Protein AF-A0A4Q7JFD4-F1 (afdb_monomer_lite)

Radius of gyration: 29.53 Å; chains: 1; bounding box: 88×54×41 Å

Foldseek 3Di:
DDPDPPPPPPQDLVRLLVVLVVLVVVQPDPVSSVVVCVVVVHDNVSVDDDPDPDDDPDPDDDDDDDDPVRVVVVVVVVVVPD

pLDDT: mean 81.85, std 14.28, range [44.19, 96.44]

Secondary structure (DSSP, 8-state):
------------HHHHHHHHHHHHHH-SSHHHHHHHHHHTT--GGGGSPP-PPPPPPP-----PPPPHHHHHHHHHHHHH--

Structure (mmCIF, N/CA/C/O backbone):
data_AF-A0A4Q7JFD4-F1
#
_entry.id   AF-A0A4Q7JFD4-F1
#
loop_
_atom_site.group_PDB
_atom_site.id
_atom_site.type_symbol
_atom_site.label_atom_id
_atom_site.label_alt_id
_atom_site.label_comp_id
_atom_site.label_asym_id
_atom_site.label_entity_id
_atom_site.label_seq_id
_atom_site.pdbx_PDB_ins_code
_atom_site.Cartn_x
_atom_site.Cartn_y
_atom_site.Cartn_z
_atom_site.occupancy
_atom_site.B_iso_or_equiv
_atom_site.auth_seq_id
_atom_site.auth_comp_id
_atom_site.auth_asym_id
_atom_site.auth_atom_id
_atom_site.pdbx_PDB_model_num
ATOM 1 N N . MET A 1 1 ? 41.569 -16.459 5.511 1.00 49.16 1 MET A N 1
ATOM 2 C CA . MET A 1 1 ? 40.553 -15.407 5.326 1.00 49.16 1 MET A CA 1
ATOM 3 C C . MET A 1 1 ? 39.220 -16.124 5.279 1.00 49.16 1 MET A C 1
ATOM 5 O O . MET A 1 1 ? 38.956 -16.795 4.295 1.00 49.16 1 MET A O 1
ATOM 9 N N . ASN A 1 2 ? 38.482 -16.125 6.389 1.00 44.19 2 ASN A N 1
ATOM 10 C CA . ASN A 1 2 ? 37.140 -16.699 6.425 1.00 44.19 2 ASN A CA 1
ATOM 11 C C . ASN A 1 2 ? 36.191 -15.604 5.941 1.00 44.19 2 ASN A C 1
ATOM 13 O O . ASN A 1 2 ? 35.910 -14.673 6.690 1.00 44.19 2 ASN A O 1
ATOM 17 N N . GLU A 1 3 ? 35.774 -15.671 4.682 1.00 51.03 3 GLU A N 1
ATOM 18 C CA . GLU A 1 3 ? 34.632 -14.895 4.208 1.00 51.03 3 GLU A CA 1
ATOM 19 C C . GLU A 1 3 ? 33.379 -15.629 4.692 1.00 51.03 3 GLU A C 1
ATOM 21 O O . GLU A 1 3 ? 32.918 -16.589 4.079 1.00 51.03 3 GLU A O 1
ATOM 26 N N . GLU A 1 4 ? 32.889 -15.243 5.871 1.00 56.69 4 GLU A N 1
ATOM 27 C CA . GLU A 1 4 ? 31.534 -15.591 6.294 1.00 56.69 4 GLU A CA 1
ATOM 28 C C . GLU A 1 4 ? 30.567 -15.084 5.213 1.00 56.69 4 GLU A C 1
ATOM 30 O O . GLU A 1 4 ? 30.600 -13.890 4.896 1.00 56.69 4 GLU A O 1
ATOM 35 N N . PRO A 1 5 ? 29.707 -15.934 4.625 1.00 51.41 5 PRO A N 1
ATOM 36 C CA . PRO A 1 5 ? 28.667 -15.442 3.745 1.00 51.41 5 PRO A CA 1
ATOM 37 C C . PRO A 1 5 ? 27.702 -14.635 4.612 1.00 51.41 5 PRO A C 1
ATOM 39 O O . PRO A 1 5 ? 26.955 -15.191 5.416 1.00 51.41 5 PRO A O 1
ATOM 42 N N . THR A 1 6 ? 27.727 -13.312 4.472 1.00 53.88 6 THR A N 1
ATOM 43 C CA . THR A 1 6 ? 26.670 -12.432 4.962 1.00 53.88 6 THR A CA 1
ATOM 44 C C . THR A 1 6 ? 25.374 -12.878 4.299 1.00 53.88 6 THR A C 1
ATOM 46 O O . THR A 1 6 ? 25.070 -12.503 3.170 1.00 53.88 6 THR A O 1
ATOM 49 N N . THR A 1 7 ? 24.608 -13.735 4.977 1.00 55.44 7 THR A N 1
ATOM 50 C 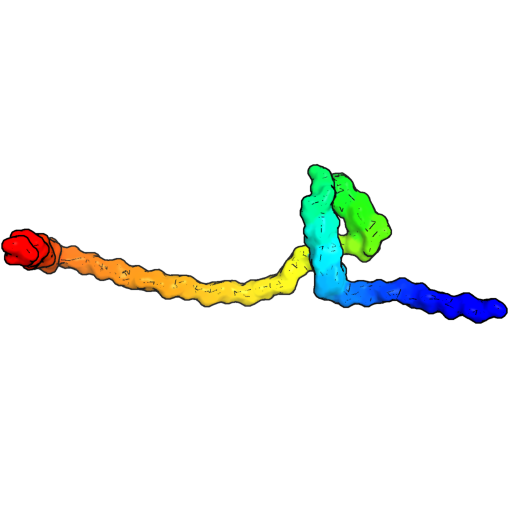CA . THR A 1 7 ? 23.257 -14.088 4.547 1.00 55.44 7 THR A CA 1
ATOM 51 C C . THR A 1 7 ? 22.506 -12.775 4.337 1.00 55.44 7 THR A C 1
ATOM 53 O O . THR A 1 7 ? 22.453 -11.977 5.283 1.00 55.44 7 THR A O 1
ATOM 56 N N . PRO A 1 8 ? 21.987 -12.488 3.132 1.00 55.19 8 PRO A N 1
ATOM 57 C CA . PRO A 1 8 ? 21.295 -11.242 2.877 1.00 55.19 8 PRO A CA 1
ATOM 58 C C . PRO A 1 8 ? 20.031 -11.250 3.728 1.00 55.19 8 PRO A C 1
ATOM 60 O O . PRO A 1 8 ? 19.065 -11.929 3.414 1.00 55.19 8 PRO A O 1
ATOM 63 N N . ASN A 1 9 ? 20.119 -10.550 4.856 1.00 58.03 9 ASN A N 1
ATOM 64 C CA . ASN A 1 9 ? 19.063 -10.055 5.725 1.00 58.03 9 ASN A CA 1
ATOM 65 C C . ASN A 1 9 ? 17.660 -10.206 5.105 1.00 58.03 9 ASN A C 1
ATOM 67 O O . ASN A 1 9 ? 17.182 -9.294 4.426 1.00 58.03 9 ASN A O 1
ATOM 71 N N . GLU A 1 10 ? 17.016 -11.361 5.311 1.00 77.12 10 GLU A N 1
ATOM 72 C CA . GLU A 1 10 ? 15.650 -11.598 4.850 1.00 77.12 10 GLU A CA 1
ATOM 73 C C . GLU A 1 10 ? 14.740 -10.585 5.547 1.00 77.12 10 GLU A C 1
ATOM 75 O O . GLU A 1 10 ? 14.463 -10.662 6.747 1.00 77.12 10 GLU A O 1
ATOM 80 N N . LEU A 1 11 ? 14.307 -9.574 4.796 1.00 80.81 11 LEU A N 1
ATOM 81 C CA . LEU A 1 11 ? 13.437 -8.535 5.323 1.00 80.81 11 LEU A CA 1
ATOM 82 C C . LEU A 1 11 ? 12.134 -9.168 5.817 1.00 80.81 11 LEU A C 1
ATOM 84 O O . LEU A 1 11 ? 11.433 -9.850 5.071 1.00 80.81 11 LEU A O 1
ATOM 88 N N . SER A 1 12 ? 11.748 -8.863 7.056 1.00 87.88 12 SER A N 1
ATOM 89 C CA . SER A 1 12 ? 10.448 -9.284 7.583 1.00 87.88 12 SER A CA 1
ATOM 90 C C . SER A 1 12 ? 9.298 -8.748 6.712 1.00 87.88 12 SER A C 1
ATOM 92 O O . SER A 1 12 ? 9.419 -7.664 6.127 1.00 87.88 12 SER A O 1
ATOM 94 N N . PRO A 1 13 ? 8.118 -9.399 6.693 1.00 87.62 13 PRO A N 1
ATOM 95 C CA . PRO A 1 13 ? 6.971 -8.934 5.904 1.00 87.62 13 PRO A CA 1
ATOM 96 C C . PRO A 1 13 ? 6.584 -7.472 6.176 1.00 87.62 13 PRO A C 1
ATOM 98 O O . PRO A 1 13 ? 6.202 -6.728 5.275 1.00 87.62 13 PRO A O 1
ATOM 101 N N . ARG A 1 14 ? 6.744 -7.009 7.425 1.00 85.19 14 ARG A N 1
ATOM 102 C CA . ARG A 1 14 ? 6.498 -5.611 7.809 1.00 85.19 14 ARG A CA 1
ATOM 103 C C . ARG A 1 14 ? 7.527 -4.649 7.209 1.00 85.19 14 ARG A C 1
ATOM 105 O O . ARG A 1 14 ? 7.166 -3.524 6.861 1.00 85.19 14 ARG A O 1
ATOM 112 N N . GLN A 1 15 ? 8.792 -5.057 7.125 1.00 89.75 15 GLN A N 1
ATOM 113 C CA . GLN A 1 15 ? 9.851 -4.275 6.484 1.00 89.75 15 GLN A CA 1
ATOM 114 C C . GLN A 1 15 ? 9.653 -4.233 4.970 1.00 89.75 15 GLN A C 1
ATOM 116 O O . GLN A 1 15 ? 9.716 -3.145 4.408 1.00 89.75 15 GLN A O 1
ATOM 121 N N . ARG A 1 16 ? 9.299 -5.360 4.339 1.00 91.88 16 ARG A N 1
ATOM 122 C CA . ARG A 1 16 ? 8.968 -5.432 2.905 1.00 91.88 16 ARG A CA 1
ATOM 123 C C . ARG A 1 16 ? 7.779 -4.533 2.560 1.00 91.88 16 ARG A C 1
ATOM 125 O O . ARG A 1 16 ? 7.890 -3.683 1.684 1.00 91.88 16 ARG A O 1
ATOM 132 N N . HIS A 1 17 ? 6.708 -4.575 3.356 1.00 91.50 17 HIS A N 1
ATOM 133 C CA . HIS A 1 17 ? 5.574 -3.653 3.220 1.00 91.50 17 HIS A CA 1
ATOM 134 C C . HIS A 1 17 ? 5.986 -2.175 3.287 1.00 91.50 17 HIS A C 1
ATOM 136 O O . HIS A 1 17 ? 5.546 -1.353 2.481 1.00 91.50 17 HIS A O 1
ATOM 142 N N . ARG A 1 18 ? 6.840 -1.811 4.254 1.00 91.38 18 ARG A N 1
ATOM 143 C CA . ARG A 1 18 ? 7.357 -0.439 4.365 1.00 91.38 18 ARG A CA 1
ATOM 144 C C . ARG A 1 18 ? 8.228 -0.066 3.171 1.00 91.38 18 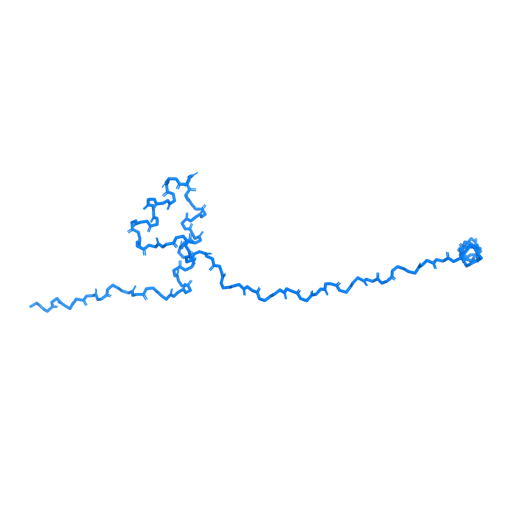ARG A C 1
ATOM 146 O O . ARG A 1 18 ? 8.067 1.037 2.666 1.00 91.38 18 ARG A O 1
ATOM 153 N N . ALA A 1 19 ? 9.099 -0.965 2.721 1.00 93.44 19 ALA A N 1
ATOM 154 C CA . ALA A 1 19 ? 9.970 -0.746 1.575 1.00 93.44 19 ALA A CA 1
ATOM 155 C C . ALA A 1 19 ? 9.149 -0.468 0.311 1.00 93.44 19 ALA A C 1
ATOM 157 O O . ALA A 1 19 ? 9.314 0.593 -0.283 1.00 93.44 19 ALA A O 1
ATOM 158 N N . VAL A 1 20 ? 8.173 -1.325 -0.014 1.00 94.62 20 VAL A N 1
ATOM 159 C CA . VAL A 1 20 ? 7.272 -1.122 -1.162 1.00 94.62 20 VAL A CA 1
ATOM 160 C C . VAL A 1 20 ? 6.560 0.227 -1.082 1.00 94.62 20 VAL A C 1
ATOM 162 O O . VAL A 1 20 ? 6.508 0.956 -2.068 1.00 94.62 20 VAL A O 1
ATOM 165 N N . ARG A 1 21 ? 6.049 0.612 0.096 1.00 94.38 21 ARG A N 1
ATOM 166 C CA . ARG A 1 21 ? 5.383 1.914 0.273 1.00 94.38 21 ARG A CA 1
ATOM 167 C C . ARG A 1 21 ? 6.326 3.105 0.125 1.00 94.38 21 ARG A C 1
ATOM 169 O O . ARG A 1 21 ? 5.896 4.142 -0.371 1.00 94.38 21 ARG A O 1
ATOM 176 N N . THR A 1 22 ? 7.570 2.978 0.573 1.00 95.25 22 THR A N 1
ATOM 177 C CA . THR A 1 22 ? 8.587 4.019 0.403 1.00 95.25 22 THR A CA 1
ATOM 178 C C . THR A 1 22 ? 8.943 4.172 -1.070 1.00 95.25 22 THR A C 1
ATOM 180 O O . THR A 1 22 ? 8.894 5.287 -1.576 1.00 95.25 22 THR A O 1
ATOM 183 N N . VAL A 1 23 ? 9.208 3.072 -1.778 1.00 94.81 23 VAL A N 1
ATOM 184 C CA . VAL A 1 23 ? 9.510 3.106 -3.217 1.00 94.81 23 VAL A CA 1
ATOM 185 C C . VAL A 1 23 ? 8.331 3.682 -3.999 1.00 94.81 23 VAL A C 1
ATOM 187 O O . VAL A 1 23 ? 8.508 4.633 -4.749 1.00 94.81 23 VAL A O 1
ATOM 190 N N . ALA A 1 24 ? 7.105 3.217 -3.739 1.00 94.38 24 ALA A N 1
ATOM 191 C CA . ALA A 1 24 ? 5.897 3.740 -4.383 1.00 94.38 24 ALA A CA 1
ATOM 192 C C . ALA A 1 24 ? 5.672 5.241 -4.155 1.00 94.38 24 ALA A C 1
ATOM 194 O O . ALA A 1 24 ? 5.050 5.899 -4.981 1.00 94.38 24 ALA A O 1
ATOM 195 N N . ARG A 1 25 ? 6.159 5.795 -3.038 1.00 95.44 25 ARG A N 1
ATOM 196 C CA . ARG A 1 25 ? 6.076 7.233 -2.753 1.00 95.44 25 ARG A CA 1
ATOM 197 C C . ARG A 1 25 ? 7.093 8.056 -3.547 1.00 95.44 25 ARG A C 1
ATOM 199 O O . ARG A 1 25 ? 6.860 9.246 -3.740 1.00 95.44 25 ARG A O 1
ATOM 206 N N . HIS A 1 26 ? 8.216 7.454 -3.928 1.00 96.44 26 HIS A N 1
ATOM 207 C CA . HIS A 1 26 ? 9.333 8.139 -4.576 1.00 96.44 26 HIS A CA 1
ATOM 208 C C . HIS A 1 26 ? 9.450 7.856 -6.074 1.00 96.44 26 HIS A C 1
ATOM 210 O O . HIS A 1 26 ? 10.118 8.624 -6.755 1.00 96.44 26 HIS A O 1
ATOM 216 N N . ALA A 1 27 ? 8.788 6.814 -6.578 1.00 95.69 27 ALA A N 1
ATOM 217 C CA . ALA A 1 27 ? 8.724 6.528 -8.002 1.00 95.69 27 ALA A CA 1
ATOM 218 C C . ALA A 1 27 ? 8.005 7.650 -8.766 1.00 95.69 27 ALA A C 1
ATOM 220 O O . ALA A 1 27 ? 6.979 8.174 -8.318 1.00 95.69 27 ALA A O 1
ATOM 221 N N . HIS A 1 28 ? 8.541 7.998 -9.930 1.00 95.62 28 HIS A N 1
ATOM 222 C CA . HIS A 1 28 ? 8.010 9.047 -10.795 1.00 95.62 28 HIS A CA 1
ATOM 223 C C . HIS A 1 28 ? 6.781 8.586 -11.583 1.00 95.62 28 HIS A C 1
ATOM 225 O O . HIS A 1 28 ? 5.851 9.366 -11.795 1.00 95.62 28 HIS A O 1
ATOM 231 N N . ASP A 1 29 ? 6.760 7.317 -11.990 1.00 95.88 29 ASP A N 1
ATOM 232 C CA . ASP A 1 29 ? 5.651 6.698 -12.705 1.00 95.88 29 ASP A CA 1
ATOM 233 C C . ASP A 1 29 ? 5.548 5.184 -12.427 1.00 95.88 29 ASP A C 1
ATOM 235 O O . ASP A 1 29 ? 6.249 4.612 -11.588 1.00 95.88 29 ASP A O 1
ATOM 239 N N . ALA A 1 30 ? 4.614 4.520 -13.112 1.00 93.31 30 ALA A N 1
ATOM 240 C CA . ALA A 1 30 ? 4.353 3.094 -12.936 1.00 93.31 30 ALA A CA 1
ATOM 241 C C . ALA A 1 30 ? 5.405 2.174 -13.586 1.00 93.31 30 ALA A C 1
ATOM 243 O O . ALA A 1 30 ? 5.460 0.987 -13.258 1.00 93.31 30 ALA A O 1
ATOM 244 N N . ALA A 1 31 ? 6.191 2.657 -14.548 1.00 96.31 31 ALA A N 1
ATOM 245 C CA . ALA A 1 31 ? 7.302 1.900 -15.117 1.00 96.31 31 ALA A CA 1
ATOM 246 C C . ALA A 1 31 ? 8.501 1.940 -14.164 1.00 96.31 31 ALA A C 1
ATOM 248 O O . ALA A 1 31 ? 8.978 0.878 -13.772 1.00 96.31 31 ALA A O 1
ATOM 249 N N . ASP A 1 32 ? 8.859 3.136 -13.702 1.00 96.00 32 ASP A N 1
ATOM 250 C CA . ASP A 1 32 ? 9.896 3.391 -12.701 1.00 96.00 32 ASP A CA 1
ATOM 251 C C . ASP A 1 32 ? 9.633 2.600 -11.410 1.00 96.00 32 ASP A C 1
ATOM 253 O O . ASP A 1 32 ? 10.482 1.855 -10.925 1.00 96.00 32 ASP A O 1
ATOM 257 N N . LEU A 1 33 ? 8.390 2.613 -10.912 1.00 95.81 33 LEU A N 1
ATOM 258 C CA . LEU A 1 33 ? 8.013 1.798 -9.756 1.00 95.81 33 LEU A CA 1
ATOM 259 C C . LEU A 1 33 ? 8.267 0.297 -9.974 1.00 95.81 33 LEU A C 1
ATOM 261 O O . LEU A 1 33 ? 8.736 -0.385 -9.065 1.00 95.81 33 LEU A O 1
ATOM 265 N N . ARG A 1 34 ? 7.938 -0.245 -11.153 1.00 95.38 34 ARG A N 1
ATOM 266 C CA . ARG A 1 34 ? 8.141 -1.676 -11.439 1.00 95.38 34 ARG A CA 1
ATOM 267 C C . ARG A 1 34 ? 9.623 -2.031 -11.495 1.00 95.38 34 ARG A C 1
ATOM 269 O O . ARG A 1 34 ? 9.994 -3.080 -10.978 1.00 95.38 34 ARG A O 1
ATOM 276 N N . GLU A 1 35 ? 10.439 -1.165 -12.083 1.00 96.31 35 GLU A N 1
ATOM 277 C CA . GLU A 1 35 ? 11.890 -1.336 -12.154 1.00 96.31 35 GLU A CA 1
ATOM 278 C C . GLU A 1 35 ? 12.522 -1.310 -10.758 1.00 96.31 35 GLU A C 1
ATOM 280 O O . GLU A 1 35 ? 13.203 -2.260 -10.372 1.00 96.31 35 GLU A O 1
ATOM 285 N N . LEU A 1 36 ? 12.204 -0.294 -9.950 1.00 96.00 36 LEU A N 1
ATOM 286 C CA . LEU A 1 36 ? 12.728 -0.162 -8.589 1.00 96.00 36 LEU A CA 1
ATOM 287 C C . LEU A 1 36 ? 12.320 -1.330 -7.681 1.00 96.00 36 LEU A C 1
ATOM 289 O O . LEU A 1 36 ? 13.117 -1.785 -6.861 1.00 96.00 36 LEU A O 1
ATOM 293 N N . LEU A 1 37 ? 11.091 -1.839 -7.811 1.00 95.62 37 LEU A N 1
ATOM 294 C CA . LEU A 1 37 ? 10.656 -3.020 -7.062 1.00 95.62 37 LEU A CA 1
ATOM 295 C C . LEU A 1 37 ? 11.396 -4.286 -7.511 1.00 95.62 37 LEU A C 1
ATOM 297 O O . LEU A 1 37 ? 11.807 -5.069 -6.657 1.00 95.62 37 LEU A O 1
ATOM 301 N N . ALA A 1 38 ? 11.621 -4.461 -8.817 1.00 94.56 38 ALA A N 1
ATOM 302 C CA . ALA A 1 38 ? 12.363 -5.602 -9.350 1.00 94.56 38 ALA A CA 1
ATOM 303 C C . ALA A 1 38 ? 13.833 -5.601 -8.899 1.00 94.56 38 ALA A C 1
ATOM 305 O O . ALA A 1 38 ? 14.349 -6.644 -8.506 1.00 94.56 38 ALA A O 1
ATOM 306 N N . MET A 1 39 ? 14.490 -4.435 -8.880 1.00 94.81 39 MET A N 1
ATOM 307 C CA . MET A 1 39 ? 15.871 -4.291 -8.393 1.00 94.81 39 MET A CA 1
ATOM 308 C C . MET A 1 39 ? 16.038 -4.699 -6.924 1.00 94.81 39 MET A C 1
ATOM 310 O O . MET A 1 39 ? 17.122 -5.109 -6.515 1.00 94.81 39 MET A O 1
ATOM 314 N N . LEU A 1 40 ? 14.979 -4.560 -6.127 1.00 92.06 40 LEU A N 1
ATOM 315 C CA . LEU A 1 40 ? 14.979 -4.852 -4.695 1.00 92.06 40 LEU A CA 1
ATOM 316 C C . LEU A 1 40 ? 14.370 -6.220 -4.358 1.00 92.06 40 LEU A C 1
ATOM 318 O O . LEU A 1 40 ? 14.193 -6.517 -3.177 1.00 92.06 40 LEU A O 1
ATOM 322 N N . ASP A 1 41 ? 14.022 -7.021 -5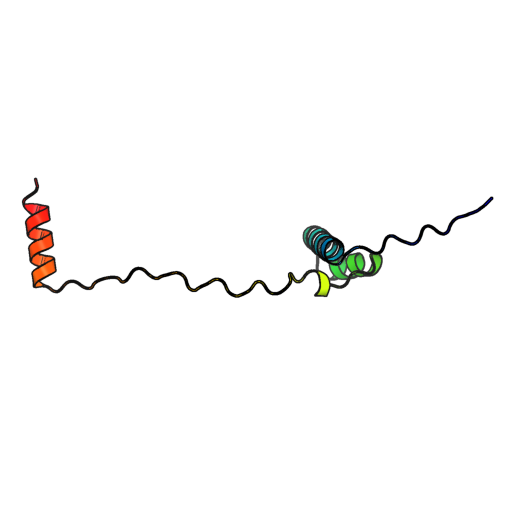.370 1.00 93.06 41 ASP A N 1
ATOM 323 C CA . ASP A 1 41 ? 13.293 -8.285 -5.217 1.00 93.06 41 ASP A CA 1
ATOM 324 C C . ASP A 1 41 ? 12.0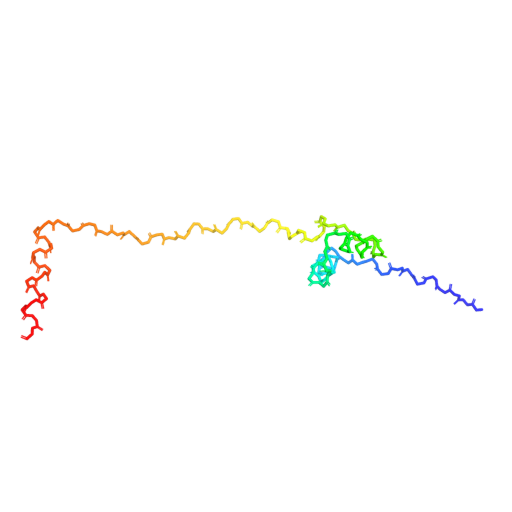26 -8.132 -4.347 1.00 93.06 41 ASP A C 1
ATOM 326 O O . ASP A 1 41 ? 11.741 -8.892 -3.415 1.00 93.06 41 ASP A O 1
ATOM 330 N N . LEU A 1 42 ? 11.272 -7.062 -4.618 1.00 92.75 42 LEU A N 1
ATOM 331 C CA . LEU A 1 42 ? 10.011 -6.725 -3.965 1.00 92.75 42 LEU A CA 1
ATOM 332 C C . LEU A 1 42 ? 8.839 -6.908 -4.930 1.00 92.75 42 LEU A C 1
ATOM 334 O O . LEU A 1 42 ? 8.924 -6.626 -6.124 1.00 92.75 42 LEU A O 1
ATOM 338 N N . SER A 1 43 ? 7.689 -7.302 -4.390 1.00 92.38 43 SER A N 1
ATOM 339 C CA . SER A 1 43 ? 6.433 -7.393 -5.132 1.00 92.38 43 SER A CA 1
ATOM 340 C C . SER A 1 43 ? 5.461 -6.300 -4.703 1.00 92.38 43 SER A C 1
ATOM 342 O O . SER A 1 43 ? 5.298 -6.003 -3.518 1.00 92.38 43 SER A O 1
ATOM 344 N N . ALA A 1 44 ? 4.721 -5.742 -5.664 1.00 88.50 44 ALA A N 1
ATOM 345 C CA . ALA A 1 44 ? 3.655 -4.778 -5.386 1.00 88.50 44 ALA A CA 1
ATOM 346 C C . ALA A 1 44 ? 2.603 -5.330 -4.402 1.00 88.50 44 ALA A C 1
ATOM 348 O O . ALA A 1 44 ? 2.040 -4.571 -3.609 1.00 88.50 44 ALA A O 1
ATOM 349 N N . ALA A 1 45 ? 2.386 -6.652 -4.398 1.00 88.69 45 ALA A N 1
ATOM 350 C CA . ALA A 1 45 ? 1.452 -7.316 -3.494 1.00 88.69 45 ALA A CA 1
ATOM 351 C C . ALA A 1 45 ? 1.806 -7.103 -2.010 1.00 88.69 45 ALA A C 1
ATOM 353 O O . ALA A 1 45 ? 0.925 -7.040 -1.155 1.00 88.69 45 ALA A O 1
ATOM 354 N N . GLU A 1 46 ? 3.089 -6.928 -1.704 1.00 87.81 46 GLU A N 1
ATOM 355 C CA . GLU A 1 46 ? 3.598 -6.754 -0.341 1.00 87.81 46 GLU A CA 1
ATOM 356 C C . GLU A 1 46 ? 3.313 -5.346 0.200 1.00 87.81 46 GLU A C 1
ATOM 358 O O . GLU A 1 46 ? 3.280 -5.118 1.411 1.00 87.81 46 GLU A O 1
ATOM 363 N N . GLY A 1 47 ? 3.022 -4.395 -0.692 1.00 83.50 47 GLY A N 1
ATOM 364 C CA . GLY A 1 47 ? 2.546 -3.058 -0.348 1.00 83.50 47 GLY A CA 1
ATOM 365 C C . GLY A 1 47 ? 1.107 -3.032 0.173 1.00 83.50 47 GLY A C 1
ATOM 366 O O . GLY A 1 47 ? 0.700 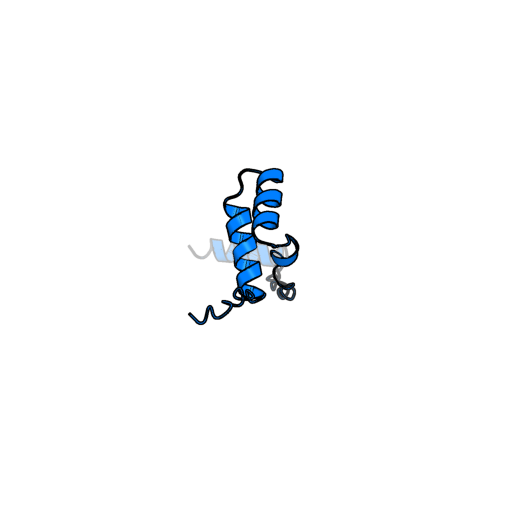-2.042 0.788 1.00 83.50 47 GLY A O 1
ATOM 367 N N . HIS A 1 48 ? 0.331 -4.104 -0.006 1.00 79.56 48 HIS A N 1
ATOM 368 C CA . HIS A 1 48 ? -1.005 -4.185 0.570 1.00 79.56 48 HIS A CA 1
ATOM 369 C C . HIS A 1 48 ? -0.915 -4.441 2.074 1.00 79.56 48 HIS A C 1
ATOM 371 O O . HIS A 1 48 ? -0.316 -5.409 2.537 1.00 79.56 48 HIS A O 1
ATOM 377 N N . ALA A 1 49 ? -1.519 -3.552 2.867 1.00 68.25 49 ALA A N 1
ATOM 378 C CA . ALA A 1 49 ? -1.673 -3.810 4.290 1.00 68.25 49 ALA A CA 1
ATOM 379 C C . ALA A 1 49 ? -2.554 -5.058 4.480 1.00 68.25 49 ALA A C 1
ATOM 381 O O . ALA A 1 49 ? -3.528 -5.217 3.733 1.00 68.25 49 ALA A O 1
ATOM 382 N N . PRO A 1 50 ? -2.276 -5.912 5.485 1.00 65.81 50 PRO A N 1
ATOM 383 C CA . PRO A 1 50 ? -3.214 -6.959 5.857 1.00 65.81 50 PRO A CA 1
ATOM 384 C C . PRO A 1 50 ? -4.577 -6.308 6.089 1.00 65.81 50 PRO A C 1
ATOM 386 O O . PRO A 1 50 ? -4.674 -5.282 6.769 1.00 65.81 50 PRO A O 1
ATOM 389 N N . ARG A 1 51 ? -5.599 -6.861 5.428 1.00 63.38 51 ARG A N 1
ATOM 390 C CA . ARG A 1 51 ? -6.957 -6.315 5.341 1.00 63.38 51 ARG A CA 1
ATOM 391 C C . ARG A 1 51 ? -7.420 -5.941 6.751 1.00 63.38 51 ARG A C 1
ATOM 393 O O . ARG A 1 51 ? -7.726 -6.817 7.557 1.00 63.38 51 ARG A O 1
ATOM 400 N N . ARG A 1 52 ? -7.405 -4.643 7.081 1.00 63.44 52 ARG A N 1
ATOM 401 C CA . ARG A 1 52 ? -7.885 -4.171 8.383 1.00 63.44 52 ARG A CA 1
ATOM 402 C C . ARG A 1 52 ? -9.345 -4.620 8.491 1.00 63.44 52 ARG A C 1
ATOM 404 O O . ARG A 1 52 ? -10.082 -4.417 7.520 1.00 63.44 52 ARG A O 1
ATOM 411 N N . PRO A 1 53 ? -9.768 -5.241 9.605 1.00 71.75 53 PRO A N 1
ATOM 412 C CA . PRO A 1 53 ? -11.169 -5.584 9.783 1.00 71.75 53 PRO A CA 1
ATOM 413 C C . PRO A 1 53 ? -12.026 -4.330 9.558 1.00 71.75 53 PRO A C 1
ATOM 415 O O . PRO A 1 53 ? -11.582 -3.228 9.912 1.00 71.75 53 PRO A O 1
ATOM 418 N N . PRO A 1 54 ? -13.204 -4.468 8.920 1.00 75.06 54 PRO A N 1
ATOM 419 C CA . PRO A 1 54 ? -14.060 -3.328 8.632 1.00 75.06 54 PRO A CA 1
ATOM 420 C C . PRO A 1 54 ? -14.308 -2.556 9.928 1.00 75.06 54 PRO A C 1
ATOM 422 O O . PRO A 1 54 ? -14.601 -3.149 10.968 1.00 75.06 54 PRO A O 1
ATOM 425 N N . ALA A 1 55 ? -14.136 -1.233 9.878 1.00 76.94 55 ALA A N 1
ATOM 426 C CA . ALA A 1 55 ? -14.463 -0.396 11.020 1.00 76.94 55 ALA A CA 1
ATOM 427 C C . ALA A 1 55 ? -15.941 -0.625 11.390 1.00 76.94 55 ALA A C 1
ATOM 429 O O . ALA A 1 55 ? -16.772 -0.754 10.483 1.00 76.94 55 ALA A O 1
ATOM 430 N N . PRO A 1 56 ? -16.286 -0.690 12.689 1.00 78.81 56 PRO A N 1
ATOM 431 C CA . PRO A 1 56 ? -17.678 -0.800 13.094 1.00 78.81 56 PRO A CA 1
ATOM 432 C C . PRO A 1 56 ? -18.478 0.365 12.491 1.00 78.81 56 PRO A C 1
ATOM 434 O O . PRO A 1 56 ? -17.948 1.478 12.390 1.00 78.81 56 PRO A O 1
ATOM 437 N N . PRO A 1 57 ? -19.737 0.134 12.072 1.00 77.88 57 PRO A N 1
ATOM 438 C CA . PRO A 1 57 ? -20.549 1.180 11.471 1.00 77.88 57 PRO A CA 1
ATOM 439 C C . PRO A 1 57 ? -20.653 2.363 12.435 1.00 77.88 57 PRO A C 1
ATOM 441 O O . PRO A 1 57 ? -20.959 2.196 13.619 1.00 77.88 57 PRO A O 1
ATOM 444 N N . ALA A 1 58 ? -20.382 3.570 11.932 1.00 74.19 58 ALA A N 1
ATOM 445 C CA . ALA A 1 58 ? -20.542 4.785 12.715 1.00 74.19 58 ALA A CA 1
ATOM 446 C C . ALA A 1 58 ? -21.994 4.861 13.212 1.00 74.19 58 ALA A C 1
ATOM 448 O O . ALA A 1 58 ? -22.931 4.792 12.412 1.00 74.19 58 ALA A O 1
ATOM 449 N N . ARG A 1 59 ? -22.192 4.987 14.532 1.00 74.62 59 ARG A N 1
ATOM 450 C CA . ARG A 1 59 ? -23.525 5.174 15.119 1.00 74.62 59 ARG A CA 1
ATOM 451 C C . ARG A 1 59 ? -24.101 6.486 14.583 1.00 74.62 59 ARG A C 1
ATOM 453 O O . ARG A 1 59 ? -23.742 7.561 15.059 1.00 74.62 59 ARG A O 1
ATOM 460 N N . ARG A 1 60 ? -24.973 6.413 13.573 1.00 71.62 60 ARG A N 1
ATOM 461 C CA . ARG A 1 60 ? -25.743 7.569 13.100 1.00 71.62 60 ARG A CA 1
ATOM 462 C C . ARG A 1 60 ? -26.631 8.036 14.251 1.00 71.62 60 ARG A C 1
ATOM 464 O O . ARG A 1 60 ? -27.438 7.257 14.753 1.00 71.62 60 ARG A O 1
ATOM 471 N N . LYS A 1 61 ? -26.466 9.287 14.693 1.00 71.19 61 LYS A N 1
ATOM 472 C CA . LYS A 1 61 ? -27.409 9.899 15.636 1.00 71.19 61 LYS A CA 1
ATOM 473 C C . LYS A 1 61 ? -28.779 9.910 14.958 1.00 71.19 61 LYS A C 1
ATOM 475 O O . LYS A 1 61 ? -28.895 10.402 13.839 1.00 71.19 61 LYS A O 1
ATOM 480 N N . ALA A 1 62 ? -29.786 9.328 15.601 1.00 71.00 62 ALA A N 1
ATOM 481 C CA . ALA A 1 62 ? -31.141 9.348 15.076 1.00 71.00 62 ALA A CA 1
ATOM 482 C C . ALA A 1 62 ? -31.623 10.803 15.034 1.00 71.00 62 ALA A C 1
ATOM 484 O O . ALA A 1 62 ? -31.733 11.458 16.071 1.00 71.00 62 ALA A O 1
ATOM 485 N N . HIS A 1 63 ? -31.870 11.322 13.833 1.00 72.44 63 HIS A N 1
ATOM 486 C CA . HIS A 1 63 ? -32.566 12.590 13.680 1.00 72.44 63 HIS A CA 1
ATOM 487 C C . HIS A 1 63 ? -34.035 12.341 14.021 1.00 72.44 63 HIS A C 1
ATOM 489 O O . HIS A 1 63 ? -34.714 11.584 13.330 1.00 72.44 63 HIS A O 1
ATOM 495 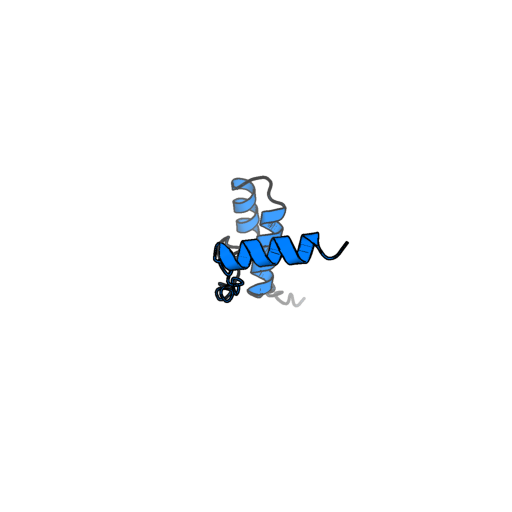N N . ARG A 1 64 ? -34.509 12.933 15.119 1.00 80.88 64 ARG A N 1
ATOM 496 C CA . ARG A 1 64 ? -35.928 12.909 15.475 1.00 80.88 64 ARG A CA 1
ATOM 497 C C . ARG A 1 64 ? -36.660 13.918 14.595 1.00 80.88 64 ARG A C 1
ATOM 499 O O . ARG A 1 64 ? -36.321 15.098 14.603 1.00 80.88 64 ARG A O 1
ATOM 506 N N . THR A 1 65 ? -37.666 13.459 13.863 1.00 82.75 65 THR A N 1
ATOM 507 C CA . THR A 1 65 ? -38.644 14.332 13.210 1.00 82.75 65 THR A CA 1
ATOM 508 C C . THR A 1 65 ? -39.605 14.873 14.259 1.00 82.75 65 THR A C 1
ATOM 510 O O . THR A 1 65 ? -40.178 14.099 15.024 1.00 82.75 65 THR A O 1
ATOM 513 N N . LEU A 1 66 ? -39.760 16.193 14.302 1.00 82.69 66 LEU A N 1
ATOM 514 C CA . LEU A 1 66 ? -40.775 16.850 15.118 1.00 82.69 66 LEU A CA 1
ATOM 515 C C . LEU A 1 66 ? -42.092 16.888 14.343 1.00 82.69 66 LEU A C 1
ATOM 517 O O . LEU A 1 66 ? -42.106 17.108 13.131 1.00 82.69 66 LEU A O 1
ATOM 521 N N . THR A 1 67 ? -43.198 16.694 15.046 1.00 89.81 67 THR A N 1
ATOM 522 C CA . THR A 1 67 ? -44.533 17.011 14.535 1.00 89.81 67 THR A CA 1
ATOM 523 C C . THR A 1 67 ? -44.709 18.529 14.412 1.00 89.81 67 THR A C 1
ATOM 525 O O . THR A 1 67 ? -43.989 19.311 15.036 1.00 89.81 67 THR A O 1
ATOM 528 N N . ALA A 1 68 ? -45.694 18.975 13.626 1.00 88.00 68 ALA A N 1
ATOM 529 C CA . ALA A 1 68 ? -45.983 20.403 13.468 1.00 88.00 68 ALA A CA 1
ATOM 530 C C . ALA A 1 68 ? -46.320 21.097 14.805 1.00 88.00 68 ALA A C 1
ATOM 532 O O . ALA A 1 68 ? -45.930 22.246 15.018 1.00 88.00 68 ALA A O 1
ATOM 533 N N . ALA A 1 69 ? -46.995 20.391 15.719 1.00 88.75 69 ALA A N 1
ATOM 534 C CA . ALA A 1 69 ? -47.292 20.886 17.062 1.00 88.75 69 ALA A CA 1
ATOM 535 C C . ALA A 1 69 ? -46.011 21.083 17.889 1.00 88.75 69 ALA A C 1
ATOM 537 O O . ALA A 1 69 ? -45.783 22.169 18.413 1.00 88.75 69 ALA A O 1
ATOM 538 N N . GLU A 1 70 ? -45.128 20.080 17.920 1.00 89.12 70 GLU A N 1
ATOM 539 C CA . GLU A 1 70 ? -43.852 20.164 18.645 1.00 89.12 70 GLU A CA 1
ATOM 540 C C . GLU A 1 70 ? -42.932 21.255 18.077 1.00 89.12 70 GLU A C 1
ATOM 542 O O . GLU A 1 70 ? -42.232 21.931 18.828 1.00 89.12 70 GLU A O 1
ATOM 547 N N . LEU A 1 71 ? -42.942 21.459 16.756 1.00 90.38 71 LEU A N 1
ATOM 548 C CA . LEU A 1 71 ? -42.197 22.546 16.124 1.00 90.38 71 LEU A CA 1
ATOM 549 C C . LEU A 1 71 ? -42.756 23.919 16.524 1.00 90.38 71 LEU A C 1
ATOM 551 O O . LEU A 1 71 ? -41.988 24.837 16.807 1.00 90.38 71 LEU A O 1
ATOM 555 N N . THR A 1 72 ? -44.083 24.055 16.572 1.00 90.75 72 THR A N 1
ATOM 556 C CA . THR A 1 72 ? -44.754 25.304 16.962 1.00 90.75 72 THR A CA 1
ATOM 557 C C . THR A 1 72 ? -44.451 25.663 18.415 1.00 90.75 72 THR A C 1
ATOM 559 O O . THR A 1 72 ? -44.147 26.821 18.707 1.00 90.75 72 THR A O 1
ATOM 562 N N . ASP A 1 73 ? -44.468 24.676 19.311 1.00 90.38 73 ASP A N 1
ATOM 563 C CA . ASP A 1 73 ? -44.095 24.873 20.711 1.00 90.38 73 ASP A CA 1
ATOM 564 C C . ASP A 1 73 ? -42.617 25.244 20.854 1.00 90.38 73 ASP A C 1
ATOM 566 O O . ASP A 1 73 ? -42.299 26.204 21.553 1.00 90.38 73 ASP A O 1
ATOM 570 N N . LEU A 1 74 ? -41.715 24.577 20.126 1.00 90.31 74 LEU A N 1
ATOM 571 C CA . LEU A 1 74 ? -40.286 24.898 20.153 1.00 90.31 74 LEU A CA 1
ATOM 572 C C . LEU A 1 74 ? -40.014 26.350 19.728 1.00 90.31 74 LEU A C 1
ATOM 574 O O . LEU A 1 74 ? -39.248 27.058 20.384 1.00 90.31 74 LEU A O 1
ATOM 578 N N . VAL A 1 75 ? -40.662 26.809 18.652 1.00 91.50 75 VAL A N 1
ATOM 579 C CA . VAL A 1 75 ? -40.540 28.193 18.165 1.00 91.50 75 VAL A CA 1
ATOM 580 C C . VAL A 1 75 ? -41.111 29.180 19.182 1.00 91.50 75 VAL A C 1
ATOM 582 O O . VAL A 1 75 ? -40.499 30.217 19.431 1.00 91.50 75 VAL A O 1
ATOM 585 N N . ARG A 1 76 ? -42.242 28.854 19.818 1.00 89.44 76 ARG A N 1
ATOM 586 C CA . ARG A 1 76 ? -42.856 29.696 20.853 1.00 89.44 76 ARG A CA 1
ATOM 587 C C . ARG A 1 76 ? -41.955 29.836 22.077 1.00 89.44 76 ARG A C 1
ATOM 589 O O . ARG A 1 76 ? -41.759 30.950 22.556 1.00 89.44 76 ARG A O 1
ATOM 596 N N . THR A 1 77 ? -41.376 28.737 22.558 1.00 88.38 77 THR A N 1
ATOM 597 C CA . THR A 1 77 ? -40.434 28.754 23.684 1.00 88.38 77 THR A CA 1
ATOM 598 C C . THR A 1 77 ? -39.178 29.552 23.345 1.00 88.38 77 THR A C 1
ATOM 600 O O . THR A 1 77 ? -38.732 30.356 24.158 1.00 88.38 77 THR A O 1
ATOM 603 N N . ALA A 1 78 ? -38.634 29.396 22.135 1.00 85.38 78 ALA A N 1
ATOM 604 C CA . ALA A 1 78 ? -37.460 30.149 21.695 1.00 85.38 78 ALA A CA 1
ATOM 605 C C . ALA A 1 78 ? -37.741 31.654 21.517 1.00 85.38 78 ALA A C 1
ATOM 607 O O . ALA A 1 78 ? -36.867 32.477 21.784 1.00 85.38 78 ALA A O 1
ATOM 608 N N . ALA A 1 79 ? -38.951 32.022 21.089 1.00 79.56 79 ALA A N 1
ATOM 609 C CA . ALA A 1 79 ? -39.363 33.414 20.917 1.00 79.56 79 ALA A CA 1
ATOM 610 C C . ALA A 1 79 ? -39.712 34.113 22.244 1.00 79.56 79 ALA A C 1
ATOM 612 O O . ALA A 1 79 ? -39.532 35.323 22.349 1.00 79.56 79 ALA A O 1
ATOM 613 N N . GLY A 1 80 ? -40.189 33.368 23.248 1.00 68.81 80 GLY A N 1
ATOM 614 C CA . GLY A 1 80 ? -40.515 33.888 24.582 1.00 68.81 80 GLY A CA 1
ATOM 615 C C . GLY A 1 80 ? -39.336 33.956 25.560 1.00 68.81 80 GLY A C 1
ATOM 616 O O . GLY A 1 80 ? -39.488 34.506 26.643 1.00 68.81 80 GLY A O 1
ATOM 617 N N . ALA A 1 81 ? -38.174 33.404 25.202 1.00 60.28 81 ALA A N 1
ATOM 618 C CA . ALA A 1 81 ? -36.965 33.395 26.032 1.00 60.28 81 ALA A CA 1
ATOM 619 C C . ALA A 1 81 ? -36.046 34.619 25.804 1.00 60.28 81 ALA A C 1
ATOM 621 O O . ALA A 1 81 ? -34.832 34.514 25.984 1.00 60.28 81 ALA A O 1
ATOM 622 N N . ARG A 1 82 ? -36.607 35.755 25.369 1.00 51.38 82 ARG A N 1
ATOM 623 C CA . ARG A 1 82 ? -35.895 37.029 25.180 1.00 51.38 82 ARG A CA 1
ATOM 624 C C . ARG A 1 82 ? -36.293 38.058 26.222 1.00 51.38 82 ARG A C 1
ATOM 626 O O . ARG A 1 82 ? -37.511 38.186 26.464 1.00 51.38 82 ARG A O 1
#

Sequence (82 aa):
MNEEPTTPNELSPRQRHRAVRTVARHAHDAADLRELLAMLDLSAAEGHAPRRPPAPPARRKAHRTLTAAELTDLVRTAAGAR

Organism: NCBI:txid2510978